Protein AF-B9D5X2-F1 (afdb_monomer)

Structure (mmCIF, N/CA/C/O backbone):
data_AF-B9D5X2-F1
#
_entry.id   AF-B9D5X2-F1
#
loop_
_atom_site.group_PDB
_atom_site.id
_atom_site.type_symbol
_atom_site.label_atom_id
_atom_site.label_alt_id
_atom_site.label_comp_id
_atom_site.label_asym_id
_atom_site.label_entity_id
_atom_site.label_seq_id
_atom_site.pdbx_PDB_ins_code
_atom_site.Cartn_x
_atom_site.Cartn_y
_atom_site.Cartn_z
_atom_site.occupancy
_atom_site.B_iso_or_equiv
_atom_site.auth_seq_id
_atom_site.auth_comp_id
_atom_site.auth_asym_id
_atom_site.auth_atom_id
_atom_site.pdbx_PDB_model_num
ATOM 1 N N . MET A 1 1 ? 19.268 5.623 -6.402 1.00 50.12 1 MET A N 1
ATOM 2 C CA . MET A 1 1 ? 18.046 6.110 -5.722 1.00 50.12 1 MET A CA 1
ATOM 3 C C . MET A 1 1 ? 17.280 4.888 -5.247 1.00 50.12 1 MET A C 1
ATOM 5 O O . MET A 1 1 ? 17.367 3.893 -5.953 1.00 50.12 1 MET A O 1
ATOM 9 N N . PRO A 1 2 ? 16.628 4.886 -4.073 1.00 54.72 2 PRO A N 1
ATOM 10 C CA . PRO A 1 2 ? 15.836 3.726 -3.676 1.00 54.72 2 PRO A CA 1
ATOM 11 C C . PRO A 1 2 ? 14.709 3.530 -4.693 1.00 54.72 2 PRO A C 1
ATOM 13 O O . PRO A 1 2 ? 14.001 4.486 -5.013 1.00 54.72 2 PRO A O 1
ATOM 16 N N . ASP A 1 3 ? 14.589 2.308 -5.215 1.00 79.00 3 ASP A N 1
ATOM 17 C CA . ASP A 1 3 ? 13.624 1.986 -6.267 1.00 79.00 3 ASP A CA 1
ATOM 18 C C . ASP A 1 3 ? 12.189 2.233 -5.784 1.00 79.00 3 ASP A C 1
ATOM 20 O O . ASP A 1 3 ? 11.401 2.807 -6.522 1.00 79.00 3 ASP A O 1
ATOM 24 N N . LEU A 1 4 ? 11.861 1.883 -4.536 1.00 89.38 4 LEU A N 1
ATOM 25 C CA . LEU A 1 4 ? 10.528 2.004 -3.932 1.00 89.38 4 LEU A CA 1
ATOM 26 C C . LEU A 1 4 ? 10.543 2.986 -2.750 1.00 89.38 4 LEU A C 1
ATOM 28 O O . LEU A 1 4 ? 11.417 2.896 -1.886 1.00 89.38 4 LEU A O 1
ATOM 32 N N . GLN A 1 5 ? 9.566 3.891 -2.686 1.00 91.75 5 GLN A N 1
ATOM 33 C CA . GLN A 1 5 ? 9.447 4.917 -1.644 1.00 91.75 5 GLN A CA 1
ATOM 34 C C . GLN A 1 5 ? 8.010 5.025 -1.131 1.00 91.75 5 GLN A C 1
ATOM 36 O O . GLN A 1 5 ? 7.065 4.890 -1.904 1.00 91.75 5 GLN A O 1
ATOM 41 N N . ILE A 1 6 ? 7.852 5.319 0.162 1.00 92.88 6 ILE A N 1
ATOM 42 C CA . ILE A 1 6 ? 6.577 5.783 0.719 1.00 92.88 6 ILE A CA 1
ATOM 43 C C . ILE A 1 6 ? 6.524 7.293 0.482 1.00 92.88 6 ILE A C 1
ATOM 45 O O . ILE A 1 6 ? 7.355 8.025 1.015 1.00 92.88 6 ILE A O 1
ATOM 49 N N . VAL A 1 7 ? 5.573 7.749 -0.329 1.00 92.88 7 VAL A N 1
ATOM 50 C CA . VAL A 1 7 ? 5.401 9.169 -0.691 1.00 92.88 7 VAL A CA 1
ATOM 51 C C . VAL A 1 7 ? 4.188 9.811 -0.022 1.00 92.88 7 VAL A C 1
ATOM 53 O O . VAL A 1 7 ? 3.992 11.017 -0.120 1.00 92.88 7 VAL A O 1
ATOM 56 N N . GLY A 1 8 ? 3.388 9.019 0.686 1.00 92.12 8 GLY A N 1
ATOM 57 C CA . GLY A 1 8 ? 2.253 9.497 1.460 1.00 92.12 8 GLY A CA 1
ATOM 58 C C . GLY A 1 8 ? 1.817 8.461 2.483 1.00 92.12 8 GLY A C 1
ATOM 59 O O . GLY A 1 8 ? 2.048 7.264 2.313 1.00 92.12 8 GLY A O 1
ATOM 60 N N . HIS A 1 9 ? 1.207 8.928 3.563 1.00 94.88 9 HIS A N 1
ATOM 61 C CA . HIS A 1 9 ? 0.547 8.083 4.546 1.00 94.88 9 HIS A CA 1
ATOM 62 C C . HIS A 1 9 ? -0.495 8.905 5.296 1.00 94.88 9 HIS A C 1
ATOM 64 O O . HIS A 1 9 ? -0.325 10.111 5.493 1.00 94.88 9 HIS A O 1
ATOM 70 N N . GLY A 1 10 ? -1.551 8.259 5.769 1.00 95.31 10 GLY A N 1
ATOM 71 C CA . GLY A 1 10 ? -2.582 8.980 6.491 1.00 95.31 10 GLY A CA 1
ATOM 72 C C . GLY A 1 10 ? -3.793 8.141 6.819 1.00 95.31 10 GLY A C 1
ATOM 73 O O . GLY A 1 10 ? -3.809 6.920 6.669 1.00 95.31 10 GLY A O 1
ATOM 74 N N . LYS A 1 11 ? -4.808 8.835 7.316 1.00 95.19 11 LYS A N 1
ATOM 75 C CA . LYS A 1 11 ? -6.137 8.264 7.461 1.00 95.19 11 LYS A CA 1
ATOM 76 C C . LYS A 1 11 ? -6.780 8.177 6.082 1.00 95.19 11 LYS A C 1
ATOM 78 O O . LYS A 1 11 ? -6.605 9.091 5.279 1.00 95.19 11 LYS A O 1
ATOM 83 N N . CYS A 1 12 ? -7.541 7.118 5.840 1.00 90.38 12 CYS A N 1
ATOM 84 C CA . CYS A 1 12 ? -8.343 7.025 4.626 1.00 90.38 12 CYS A CA 1
ATOM 85 C C . CYS A 1 12 ? -9.422 8.117 4.598 1.00 90.38 12 CYS A C 1
ATOM 87 O O . CYS A 1 12 ? -9.838 8.623 5.644 1.00 90.38 12 CYS A O 1
ATOM 89 N N . ALA A 1 13 ? -9.945 8.410 3.403 1.00 87.62 13 ALA A N 1
ATOM 90 C CA . ALA A 1 13 ? -11.067 9.337 3.223 1.00 87.62 13 ALA A CA 1
ATOM 91 C C . ALA A 1 13 ? -12.291 8.964 4.086 1.00 87.62 13 ALA A C 1
ATOM 93 O O . ALA A 1 13 ? -12.980 9.837 4.612 1.00 87.62 13 ALA A O 1
ATOM 94 N N . ILE A 1 14 ? -12.533 7.662 4.264 1.00 89.94 14 ILE A N 1
ATOM 95 C CA . ILE A 1 14 ? -13.465 7.134 5.261 1.00 89.94 14 ILE A CA 1
ATOM 96 C C . ILE A 1 14 ? -12.635 6.667 6.456 1.00 89.94 14 ILE A C 1
ATOM 98 O O . ILE A 1 14 ? -12.057 5.585 6.428 1.00 89.94 14 ILE A O 1
ATOM 102 N N . GLU A 1 15 ? -12.568 7.485 7.508 1.00 89.69 15 GLU A N 1
ATOM 103 C CA . GLU A 1 15 ? -11.696 7.197 8.656 1.00 89.69 15 GLU A CA 1
ATOM 104 C C . GLU A 1 15 ? -12.155 5.987 9.486 1.00 89.69 15 GLU A C 1
ATOM 106 O O . GLU A 1 15 ? -11.322 5.365 10.140 1.00 89.69 15 GLU A O 1
ATOM 111 N N . ILE A 1 16 ? -13.455 5.660 9.499 1.00 91.62 16 ILE A N 1
ATOM 112 C CA . 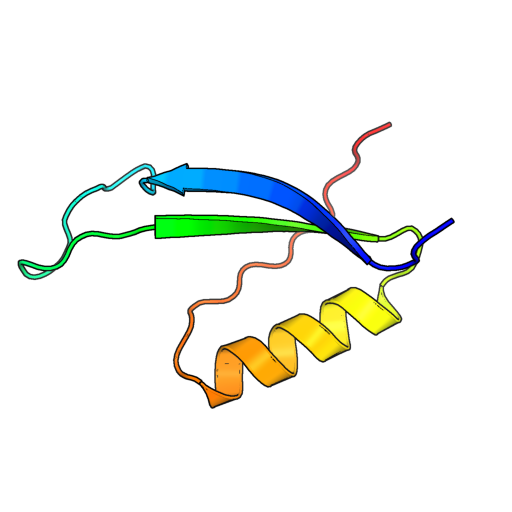ILE A 1 16 ? -14.017 4.548 10.280 1.00 91.62 16 ILE A CA 1
ATOM 113 C C . ILE A 1 16 ? -14.928 3.691 9.40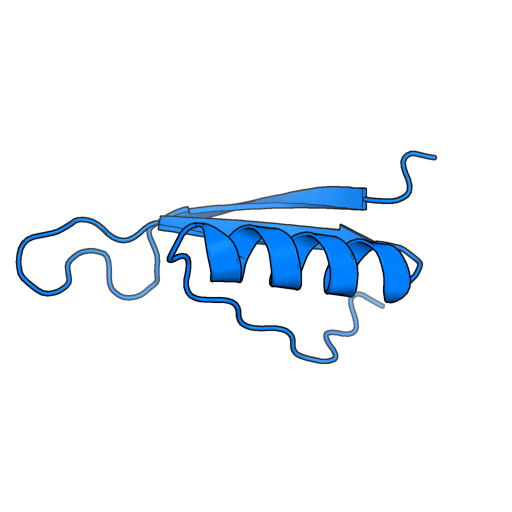0 1.00 91.62 16 ILE A C 1
ATOM 115 O O . ILE A 1 16 ? -15.935 4.176 8.886 1.00 91.62 16 ILE A O 1
ATOM 119 N N . LEU A 1 17 ? -14.631 2.394 9.311 1.00 88.62 17 LEU A N 1
ATOM 120 C CA . LEU A 1 17 ? -15.457 1.401 8.627 1.00 88.62 17 LEU A CA 1
ATOM 121 C C . LEU A 1 17 ? -15.633 0.167 9.520 1.00 88.62 17 LEU A C 1
ATOM 123 O O . LEU A 1 17 ? -14.666 -0.400 10.024 1.00 88.62 17 LEU A O 1
ATOM 127 N N . GLY A 1 18 ? -16.884 -0.236 9.771 1.00 89.31 18 GLY A N 1
ATOM 128 C CA . GLY A 1 18 ? -17.183 -1.399 10.620 1.00 89.31 18 GLY A CA 1
ATOM 129 C C . GLY A 1 18 ? -16.624 -1.300 12.049 1.00 89.31 18 GLY A C 1
ATOM 130 O O . GLY A 1 18 ? -16.234 -2.312 12.625 1.00 89.31 18 GLY A O 1
ATO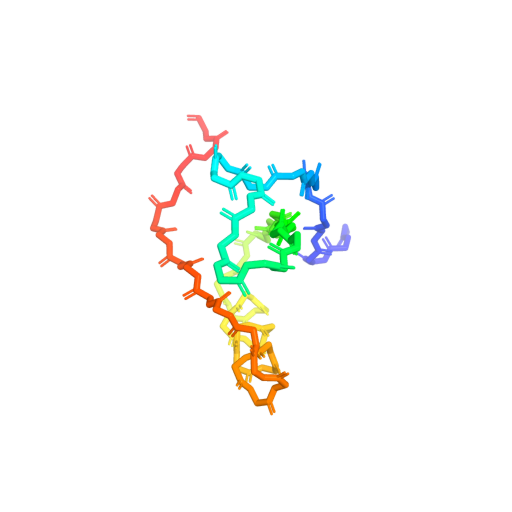M 131 N N . GLY A 1 19 ? -16.528 -0.085 12.605 1.00 91.38 19 GLY A N 1
ATOM 132 C CA . GLY A 1 19 ? -15.966 0.160 13.940 1.00 91.38 19 GLY A CA 1
ATOM 133 C C . GLY A 1 19 ? -14.436 0.089 14.019 1.00 91.38 19 GLY A C 1
ATOM 134 O O . GLY A 1 19 ? -13.887 0.083 15.119 1.00 91.38 19 GLY A O 1
ATOM 135 N N . LYS A 1 20 ? -13.740 0.034 12.878 1.00 90.06 20 LYS A N 1
ATOM 136 C CA . LYS A 1 20 ? -12.276 0.046 12.790 1.00 90.06 20 LYS A CA 1
ATOM 137 C C . LYS A 1 20 ? -11.800 1.325 12.116 1.00 90.06 20 LYS A C 1
ATOM 139 O O . LYS A 1 20 ? -12.466 1.812 11.208 1.00 90.06 20 LYS A O 1
ATOM 144 N N . PHE A 1 21 ? -10.649 1.836 12.545 1.00 93.12 21 PHE A N 1
ATOM 145 C CA . PHE A 1 21 ? -9.997 2.960 11.878 1.00 93.12 21 PHE A CA 1
ATOM 146 C C . PHE A 1 21 ? -9.278 2.499 10.607 1.00 93.12 21 PHE A C 1
ATOM 148 O O . PHE A 1 21 ? -8.579 1.484 10.631 1.00 93.12 21 PHE A O 1
ATOM 155 N N . CYS A 1 22 ? -9.431 3.259 9.526 1.00 92.50 22 CYS A N 1
ATOM 156 C CA . CYS A 1 22 ? -8.825 2.982 8.228 1.00 92.50 22 CYS A CA 1
ATOM 157 C C . CYS A 1 22 ? -7.654 3.934 7.958 1.00 92.50 22 CYS A C 1
ATOM 159 O O . CYS A 1 22 ? -7.766 5.153 8.121 1.00 92.50 22 CYS A O 1
ATOM 161 N N . PHE A 1 23 ? -6.533 3.362 7.524 1.00 94.44 23 PHE A N 1
ATOM 162 C CA . PHE A 1 23 ? -5.303 4.076 7.198 1.00 94.44 23 PHE A CA 1
ATOM 163 C C . PHE A 1 23 ? -4.759 3.592 5.857 1.00 94.44 23 PHE A C 1
ATOM 165 O O . PHE A 1 23 ? -4.945 2.431 5.495 1.00 94.44 23 PHE A O 1
ATOM 172 N N . GLU A 1 24 ? -4.033 4.465 5.171 1.00 94.69 24 GLU A N 1
ATOM 173 C CA . GLU A 1 24 ? -3.421 4.192 3.875 1.00 94.69 24 GLU A CA 1
ATOM 174 C C . GLU A 1 24 ? -1.954 4.629 3.835 1.00 94.69 24 GLU A C 1
ATOM 176 O O . GLU A 1 24 ? -1.525 5.543 4.548 1.00 94.69 24 GLU A O 1
ATOM 181 N N . ILE A 1 25 ? -1.187 3.954 2.978 1.00 94.50 25 ILE A N 1
ATOM 182 C CA . ILE A 1 25 ? 0.170 4.329 2.583 1.00 94.50 25 ILE A CA 1
ATOM 183 C C . ILE A 1 25 ? 0.218 4.418 1.058 1.00 94.50 25 ILE A C 1
ATOM 185 O O . ILE A 1 25 ? -0.330 3.565 0.365 1.00 94.50 25 ILE A O 1
ATOM 189 N N . LEU A 1 26 ? 0.899 5.432 0.535 1.00 93.19 26 LEU A N 1
ATOM 190 C CA . LEU A 1 26 ? 1.094 5.626 -0.895 1.00 93.19 26 LEU A CA 1
ATOM 191 C C . LEU A 1 26 ? 2.532 5.275 -1.257 1.00 93.19 26 LEU A C 1
ATOM 193 O O . LEU A 1 26 ? 3.482 5.868 -0.736 1.00 93.19 26 LEU A O 1
ATOM 197 N N . LEU A 1 27 ? 2.684 4.306 -2.155 1.00 92.19 27 LEU A N 1
ATOM 198 C CA . LEU A 1 27 ? 3.976 3.860 -2.656 1.00 92.19 27 LEU A CA 1
ATOM 199 C C . LEU A 1 27 ? 4.244 4.454 -4.039 1.00 92.19 27 LEU A C 1
ATOM 201 O O . LEU A 1 27 ? 3.371 4.452 -4.901 1.00 92.19 27 LEU A O 1
ATOM 205 N N . CYS A 1 28 ? 5.474 4.906 -4.269 1.00 89.56 28 CYS A N 1
ATOM 206 C CA . CYS A 1 28 ? 5.952 5.346 -5.576 1.00 89.56 28 CYS A CA 1
ATOM 207 C C . CYS A 1 28 ? 7.234 4.599 -5.949 1.00 89.56 28 CYS A C 1
ATOM 209 O O . CYS A 1 28 ? 8.062 4.270 -5.095 1.00 89.56 28 CYS A O 1
ATOM 211 N N . CYS A 1 29 ? 7.384 4.311 -7.238 1.00 88.50 29 CYS A N 1
ATOM 212 C CA . CYS A 1 29 ? 8.548 3.657 -7.813 1.00 88.50 29 CYS A CA 1
ATOM 213 C C . CYS A 1 29 ? 8.717 4.114 -9.261 1.00 88.50 29 CYS A C 1
ATOM 215 O O . CYS A 1 29 ? 7.734 4.358 -9.955 1.00 88.50 29 CYS A O 1
ATOM 217 N N . ILE A 1 30 ? 9.961 4.164 -9.737 1.00 86.06 30 ILE A N 1
ATOM 218 C CA . ILE A 1 30 ? 10.272 4.452 -11.149 1.00 86.06 30 ILE A CA 1
ATOM 219 C C . ILE A 1 30 ? 9.850 3.277 -12.058 1.00 86.06 30 ILE A C 1
ATOM 221 O O . ILE A 1 30 ? 9.656 3.445 -13.258 1.00 86.06 30 ILE A O 1
ATOM 225 N N . SER A 1 31 ? 9.696 2.074 -11.494 1.00 86.19 31 SER A N 1
ATOM 226 C CA . SER A 1 31 ? 9.318 0.852 -12.206 1.00 86.19 31 SER A CA 1
ATOM 227 C C . SER A 1 31 ? 8.071 0.208 -11.599 1.00 86.19 31 SER A C 1
ATOM 229 O O . SER A 1 31 ? 7.854 0.220 -10.391 1.00 86.19 31 SER A O 1
ATOM 231 N N . HIS A 1 32 ? 7.261 -0.445 -12.427 1.00 87.62 32 HIS A N 1
ATOM 232 C CA . HIS A 1 32 ? 6.073 -1.152 -11.947 1.00 87.62 32 HIS A CA 1
ATOM 233 C C . HIS A 1 32 ? 6.405 -2.458 -11.209 1.00 87.62 32 HIS A C 1
ATOM 235 O O . HIS A 1 32 ? 5.628 -2.903 -10.367 1.00 87.62 32 HIS A O 1
ATOM 241 N N . ALA A 1 33 ? 7.551 -3.094 -11.483 1.00 91.00 33 ALA A N 1
ATOM 242 C CA . ALA A 1 33 ? 7.853 -4.414 -10.921 1.00 91.00 33 ALA A CA 1
ATOM 243 C C . ALA A 1 33 ? 7.948 -4.422 -9.376 1.00 91.00 33 ALA A C 1
ATOM 245 O O . ALA A 1 33 ? 7.344 -5.305 -8.755 1.00 91.00 33 ALA A O 1
ATOM 246 N N . PRO A 1 34 ? 8.616 -3.450 -8.718 1.00 91.88 34 PRO A N 1
ATOM 247 C CA . PRO A 1 34 ? 8.606 -3.348 -7.258 1.00 91.88 34 PRO A CA 1
ATOM 248 C C . PRO A 1 34 ? 7.217 -3.061 -6.673 1.00 91.88 34 PRO A C 1
ATOM 250 O O . PRO A 1 34 ? 6.878 -3.640 -5.642 1.00 91.88 34 PRO A O 1
ATOM 253 N N . LEU A 1 35 ? 6.393 -2.245 -7.344 1.00 91.25 35 LEU A N 1
ATOM 254 C CA . LEU A 1 35 ? 5.016 -1.957 -6.915 1.00 91.25 35 LEU A CA 1
ATOM 255 C C . LEU A 1 35 ? 4.135 -3.208 -6.981 1.00 91.25 35 LEU A C 1
ATOM 257 O O . LEU A 1 35 ? 3.442 -3.518 -6.018 1.00 91.25 35 LEU A O 1
ATOM 261 N N . ILE A 1 36 ? 4.229 -3.993 -8.059 1.00 93.00 36 ILE A N 1
ATOM 262 C CA . ILE A 1 36 ? 3.512 -5.273 -8.194 1.00 93.00 36 ILE A CA 1
ATOM 263 C C . ILE A 1 36 ? 3.948 -6.262 -7.108 1.00 93.00 36 ILE A C 1
ATOM 265 O O . ILE A 1 36 ? 3.120 -6.984 -6.548 1.00 93.00 36 ILE A O 1
ATOM 269 N N . LYS A 1 37 ? 5.244 -6.306 -6.780 1.00 94.00 37 LYS A N 1
ATOM 270 C CA . LYS A 1 37 ? 5.744 -7.158 -5.696 1.00 94.00 37 LYS A CA 1
ATOM 271 C C . LYS A 1 37 ? 5.199 -6.711 -4.336 1.00 94.00 37 LYS A C 1
ATOM 273 O O . LYS A 1 37 ? 4.746 -7.563 -3.576 1.00 94.00 37 LYS A O 1
ATOM 278 N N . ALA A 1 38 ? 5.215 -5.410 -4.050 1.00 93.31 38 ALA A N 1
ATOM 279 C CA . ALA A 1 38 ? 4.655 -4.850 -2.823 1.00 93.31 38 ALA A CA 1
ATOM 280 C C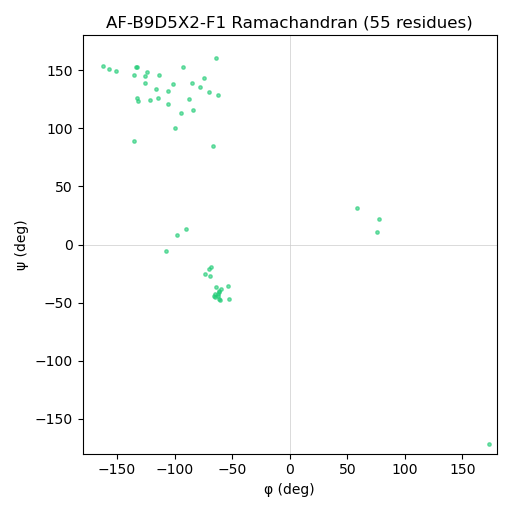 . ALA A 1 38 ? 3.149 -5.137 -2.717 1.00 93.31 38 ALA A C 1
ATOM 282 O O . ALA A 1 38 ? 2.714 -5.692 -1.715 1.00 93.31 38 ALA A O 1
ATOM 283 N N . ALA A 1 39 ? 2.389 -4.895 -3.788 1.00 93.50 39 ALA A N 1
ATOM 284 C CA . ALA A 1 39 ? 0.964 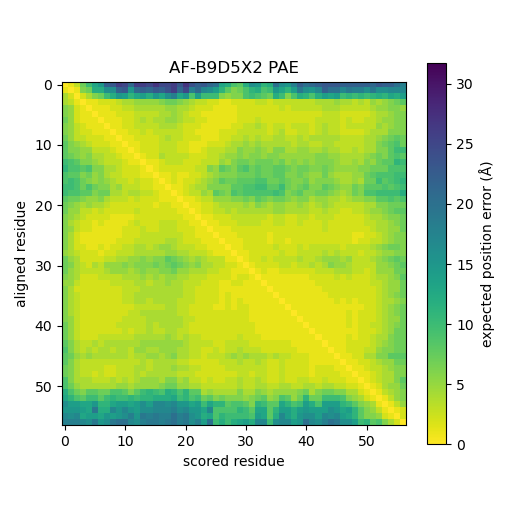-5.202 -3.888 1.00 93.50 39 ALA A CA 1
ATOM 285 C C . ALA A 1 39 ? 0.651 -6.664 -3.545 1.00 93.50 39 ALA A C 1
ATOM 287 O O . ALA A 1 39 ? -0.230 -6.945 -2.737 1.00 93.50 39 ALA A O 1
ATOM 288 N N . ARG A 1 40 ? 1.415 -7.613 -4.101 1.00 95.25 40 ARG A N 1
ATOM 289 C CA . ARG A 1 40 ? 1.246 -9.041 -3.789 1.00 95.25 40 ARG A CA 1
ATOM 290 C C . ARG A 1 40 ? 1.503 -9.347 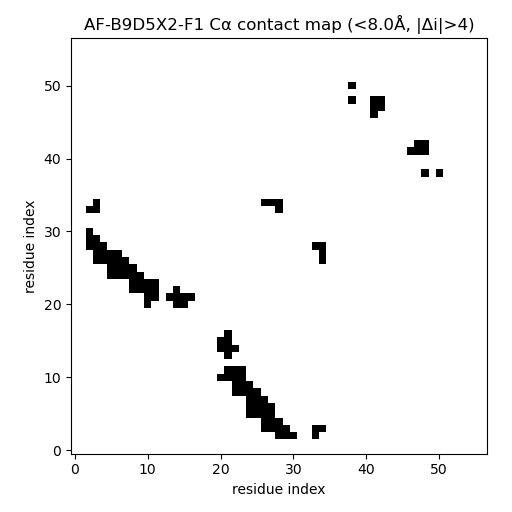-2.316 1.00 95.25 40 ARG A C 1
ATOM 292 O O . ARG A 1 40 ? 0.743 -10.104 -1.727 1.00 95.25 40 ARG A O 1
ATOM 299 N N . ILE A 1 41 ? 2.542 -8.758 -1.722 1.00 95.56 41 ILE A N 1
ATOM 300 C CA . ILE A 1 41 ? 2.846 -8.930 -0.293 1.00 95.56 41 ILE A CA 1
ATOM 301 C C . ILE A 1 41 ? 1.733 -8.320 0.571 1.00 95.56 41 ILE A C 1
ATOM 303 O O . ILE A 1 41 ? 1.308 -8.937 1.543 1.00 95.56 41 ILE A O 1
ATOM 307 N N . CYS A 1 42 ? 1.232 -7.136 0.227 1.00 95.12 42 CYS A N 1
ATOM 308 C CA . CYS A 1 42 ? 0.133 -6.488 0.939 1.00 95.12 42 CYS A CA 1
ATOM 309 C C . CYS A 1 42 ? -1.143 -7.342 0.892 1.00 95.12 42 CYS A C 1
ATOM 311 O O . CYS A 1 42 ? -1.724 -7.632 1.938 1.00 95.12 42 CYS A O 1
ATOM 313 N N . ALA A 1 43 ? -1.504 -7.855 -0.286 1.00 94.50 43 ALA A N 1
ATOM 314 C CA . ALA A 1 43 ? -2.663 -8.727 -0.449 1.00 94.50 43 ALA A CA 1
ATOM 315 C C . ALA A 1 43 ? -2.558 -10.013 0.397 1.00 94.50 43 ALA A C 1
ATOM 317 O O . ALA A 1 43 ? -3.541 -10.427 1.009 1.00 94.50 43 ALA A O 1
ATOM 318 N N . THR A 1 44 ? -1.368 -10.623 0.520 1.00 96.56 44 THR A N 1
ATOM 319 C CA . THR A 1 44 ? -1.190 -11.816 1.378 1.00 96.56 44 THR A CA 1
ATOM 320 C C . THR A 1 44 ? -1.322 -11.520 2.872 1.00 96.56 44 THR A C 1
ATOM 322 O O . THR A 1 44 ? -1.544 -12.443 3.649 1.00 96.56 44 THR A O 1
ATOM 325 N N . HIS A 1 45 ? -1.183 -10.258 3.283 1.00 94.81 45 HIS A N 1
ATOM 326 C CA . HIS A 1 45 ? -1.357 -9.824 4.672 1.00 94.81 45 HIS A CA 1
ATOM 327 C C . HIS A 1 45 ? -2.750 -9.228 4.939 1.00 94.81 45 HIS A C 1
ATOM 329 O O . HIS A 1 45 ? -2.990 -8.718 6.030 1.00 94.81 45 HIS A O 1
ATOM 335 N N . GLY A 1 46 ? -3.673 -9.314 3.974 1.00 91.00 46 GLY A N 1
ATOM 336 C CA . GLY A 1 46 ? -5.049 -8.840 4.130 1.00 91.00 46 GLY A CA 1
ATOM 337 C C . GLY A 1 46 ? -5.207 -7.323 4.023 1.00 91.00 46 GLY A C 1
ATOM 338 O O . GLY A 1 46 ? -6.180 -6.787 4.546 1.00 91.00 46 GLY A O 1
ATOM 339 N N . PHE A 1 47 ? -4.260 -6.635 3.382 1.00 92.50 47 PHE A N 1
ATOM 340 C CA . PHE A 1 47 ? -4.430 -5.232 3.016 1.00 92.50 47 PHE A CA 1
ATOM 341 C C . PHE A 1 47 ? -5.176 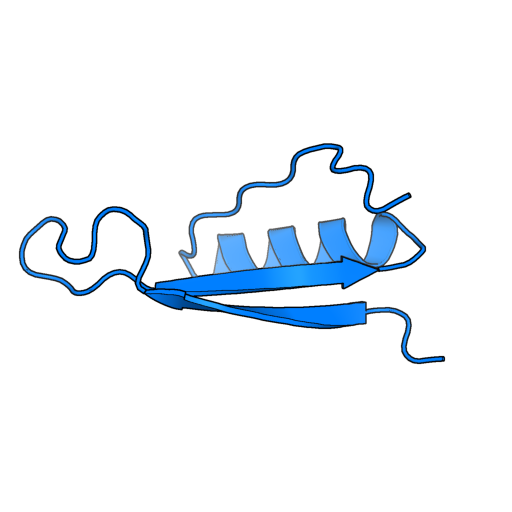-5.121 1.690 1.00 92.50 47 PHE A C 1
ATOM 343 O O . PHE A 1 47 ? -4.871 -5.852 0.743 1.00 92.50 47 PHE A O 1
ATOM 350 N N . ASP A 1 48 ? -6.088 -4.156 1.614 1.00 91.06 48 ASP A N 1
ATOM 351 C CA . ASP A 1 48 ? -6.652 -3.717 0.346 1.00 91.06 48 ASP A CA 1
ATOM 352 C C . ASP A 1 48 ? -5.576 -2.965 -0.438 1.00 91.06 48 ASP A C 1
ATOM 354 O O . ASP A 1 48 ? -4.866 -2.111 0.099 1.00 91.06 48 ASP A O 1
ATOM 358 N N . VAL A 1 49 ? -5.415 -3.331 -1.707 1.00 92.81 49 VAL A N 1
ATOM 359 C CA . VAL A 1 49 ? -4.413 -2.740 -2.590 1.00 92.81 49 VAL A CA 1
ATOM 360 C C . VAL A 1 49 ? -5.116 -2.133 -3.781 1.00 92.81 49 VAL A C 1
ATOM 362 O O . VAL A 1 49 ? -5.803 -2.838 -4.518 1.00 92.81 49 VAL A O 1
ATOM 365 N N . ASP A 1 50 ? -4.863 -0.849 -3.985 1.00 89.62 50 ASP A N 1
ATOM 366 C CA . ASP A 1 50 ? -5.284 -0.113 -5.162 1.00 89.62 50 ASP A CA 1
ATOM 367 C C . ASP A 1 50 ? -4.044 0.312 -5.954 1.00 89.62 50 ASP A C 1
ATOM 369 O O . AS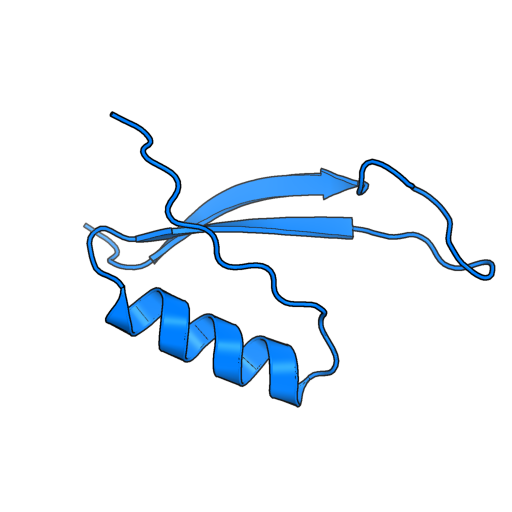P A 1 50 ? -3.092 0.860 -5.390 1.00 89.62 50 ASP A O 1
ATOM 373 N N . MET A 1 51 ? -3.998 -0.030 -7.241 1.00 87.56 51 MET A N 1
ATOM 374 C CA . MET A 1 51 ? -2.856 0.281 -8.099 1.00 87.56 51 MET A CA 1
ATOM 375 C C . MET A 1 51 ? -3.346 0.824 -9.436 1.00 87.56 51 MET A C 1
ATOM 377 O O . MET A 1 51 ? -3.530 0.085 -10.404 1.00 87.56 51 MET A O 1
ATOM 381 N N . ASP A 1 52 ? -3.514 2.139 -9.477 1.00 80.50 52 ASP A N 1
ATOM 382 C CA . ASP A 1 52 ? -3.866 2.871 -10.683 1.00 80.50 52 ASP A CA 1
ATOM 383 C C . ASP A 1 52 ? -2.624 3.383 -11.423 1.00 80.50 52 ASP A C 1
ATOM 385 O O . ASP A 1 52 ? -1.589 3.670 -10.805 1.00 80.50 52 ASP A O 1
ATOM 389 N N . PRO A 1 53 ? -2.702 3.563 -12.754 1.00 69.69 53 PRO A N 1
ATOM 390 C CA . PRO A 1 53 ? -1.723 4.353 -13.484 1.00 69.69 53 PRO A CA 1
ATOM 391 C C . PRO A 1 53 ? -1.834 5.824 -13.054 1.00 69.69 53 PRO A C 1
ATOM 393 O O . PRO A 1 53 ? -2.509 6.628 -13.693 1.00 69.69 53 PRO A O 1
ATOM 396 N N . ILE A 1 54 ? -1.163 6.192 -11.964 1.00 68.19 54 ILE A N 1
ATOM 397 C CA . ILE A 1 54 ? -0.999 7.587 -11.562 1.00 68.19 54 ILE A CA 1
ATOM 398 C C . ILE A 1 54 ? 0.241 8.159 -12.242 1.00 68.19 54 ILE A C 1
ATOM 400 O O . ILE A 1 54 ? 1.349 7.636 -12.119 1.00 68.19 54 ILE A O 1
ATOM 404 N N . ASN A 1 55 ? 0.043 9.267 -12.951 1.00 61.53 55 ASN A N 1
ATOM 405 C CA . ASN A 1 55 ? 1.128 10.069 -13.483 1.00 61.53 55 ASN A CA 1
ATOM 406 C C . ASN A 1 55 ? 1.437 11.201 -12.494 1.00 61.53 55 ASN A C 1
ATOM 408 O O . ASN A 1 55 ? 0.606 12.082 -12.293 1.00 61.53 55 ASN A O 1
ATOM 412 N N . PHE A 1 56 ? 2.618 11.170 -11.875 1.00 59.56 56 PHE A N 1
ATOM 413 C CA . PHE A 1 56 ? 3.116 12.253 -11.011 1.00 59.56 56 PHE A CA 1
ATOM 414 C C . PHE A 1 56 ? 3.928 13.308 -11.792 1.00 59.56 56 PHE A C 1
ATOM 416 O O . PHE A 1 56 ? 4.653 14.089 -11.174 1.00 59.56 56 PHE A O 1
ATOM 423 N N . SER A 1 57 ? 3.850 13.286 -13.132 1.00 59.62 57 SER A N 1
ATOM 424 C CA . SER A 1 57 ? 4.589 14.176 -14.044 1.00 59.62 57 SER A CA 1
ATOM 425 C C . SER A 1 57 ? 3.804 15.425 -14.411 1.00 59.62 57 SER A C 1
ATOM 427 O O . SER A 1 57 ? 2.603 15.277 -14.734 1.00 59.62 57 SER A O 1
#

Nearest PDB structures (foldseek):
  7sut-assembly2_E  TM=2.644E-01  e=4.433E+00  Hemiselmis andersenii

Organism: NCBI:txid553218

Solvent-accessible surface area (backbone atoms only — not comparable to full-atom values): 3805 Å² total; per-residue (Å²): 127,78,64,68,44,80,78,45,70,48,69,35,97,62,47,66,56,96,93,38,80,35,68,48,73,38,77,46,51,93,50,65,67,66,52,55,51,49,44,53,56,39,47,77,72,73,44,90,75,85,87,74,96,75,78,94,122

Radius of gyration: 12.61 Å; Cα contacts (8 Å, |Δi|>4): 56; chains: 1; bounding box: 35×26×28 Å

Sequence (57 aa):
MPDLQIVGHGKCAIEILGGKFCFEILLCCISHAPLIKAARICATHGFDVDMDPINFS

pLDDT: mean 87.59, std 10.89, range [50.12, 96.56]

Mean predicted aligned error: 4.74 Å

Foldseek 3Di:
DPQKD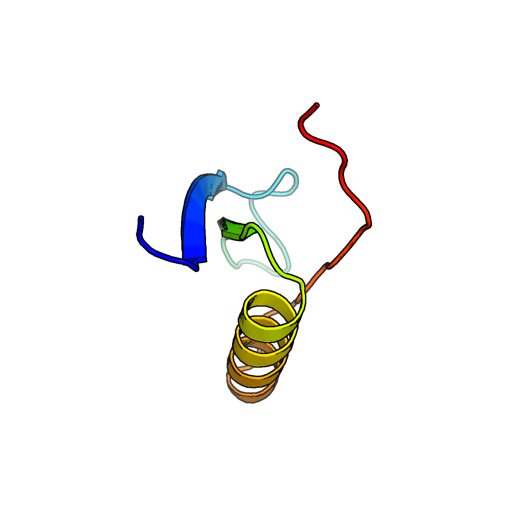FPDKDWPPPQDDPNDGHIDTDMDGPDCPVVVVVQVVCVVVVHDDDDDPDDPD

Secondary structure (DSSP, 8-state):
--SEEEEEEEEEEEEEETTEEEEEEEEEESSHHHHHHHHHHHHHTT-----------